Protein AF-A0A960TP05-F1 (afdb_monomer_lite)

pLDDT: mean 78.25, std 19.09, range [33.56, 96.94]

Foldseek 3Di:
DDDDPPPPPPPLPLPDDQPVVDPFDDDDNQLQLLQCLLCLAQVRVPPPSHDRLSNLLSVVCVVPVPDDDDVVVVSVCVSVCQVALVNCCVQPNGSHRLSPDDSVCSNVVLVVLCVDPDPVSVVVSVVSNVSSVVSLVSDPVNCVVVVPDD

Sequence (150 aa):
MSTLFLISSKLGSCSRVPYSDKNLNYLTEDQYNNIQILTEVFLEGFPIDQIDLGVEMDKFFYKKAGGSVQFDEVIMDVPDLFSSPIFGILIDRNPIPVAFMNSEDRVSRIKQWKNSESEFSRSMYRFLNEFTVFLISGSKRILEIMEYKV

Secondary structure (DSSP, 8-state):
------------------GGG---SS--HHHHHHHHHHHHHH-TT-S-TT--HHHHHHHHHHHHTTS-THHHHHHHHHHHHTT-HHHHHHHHS--S-GGGS-HHHHHHHHHHHTT-S-HHHHHHHHHHHHHHHHHHHT-HHHHHHTT---

Radius of gyration: 17.07 Å; chains: 1; bounding box: 48×47×38 Å

Structure (mmCIF, N/CA/C/O backbone):
data_AF-A0A960TP05-F1
#
_entry.id   AF-A0A960TP05-F1
#
loop_
_atom_site.group_PDB
_atom_site.id
_atom_site.type_symbol
_atom_site.label_atom_id
_atom_site.label_alt_id
_atom_site.label_comp_id
_atom_site.label_asym_id
_atom_site.label_entity_id
_atom_site.label_seq_id
_atom_site.pdbx_PDB_ins_code
_atom_site.Cartn_x
_atom_site.Cartn_y
_atom_site.Cartn_z
_atom_site.occupancy
_atom_site.B_iso_or_equiv
_atom_site.auth_seq_id
_atom_site.auth_comp_id
_atom_site.auth_asym_id
_atom_site.auth_atom_id
_atom_site.pdbx_PDB_model_num
ATOM 1 N N . MET A 1 1 ? -34.376 -31.426 -11.750 1.00 39.41 1 MET A N 1
ATOM 2 C CA . MET A 1 1 ? -33.827 -30.653 -10.617 1.00 39.41 1 MET A CA 1
ATOM 3 C C . MET A 1 1 ? -32.485 -30.073 -11.038 1.00 39.41 1 MET A C 1
ATOM 5 O O . MET A 1 1 ? -31.490 -30.777 -10.972 1.00 39.41 1 MET A O 1
ATOM 9 N N . SER A 1 2 ? -32.464 -28.826 -11.508 1.00 35.94 2 SER A N 1
ATOM 10 C CA . SER A 1 2 ? -31.230 -28.055 -11.703 1.00 35.94 2 SER A CA 1
ATOM 11 C C . SER A 1 2 ? -31.579 -26.588 -11.494 1.00 35.94 2 SER A C 1
ATOM 13 O O . SER A 1 2 ? -32.180 -25.962 -12.361 1.00 35.94 2 SER A O 1
ATOM 15 N N . THR A 1 3 ? -31.279 -26.071 -10.307 1.00 39.06 3 THR A N 1
ATOM 16 C CA . THR A 1 3 ? -31.470 -24.657 -9.982 1.00 39.06 3 THR A CA 1
ATOM 17 C C . THR A 1 3 ? -30.172 -23.935 -10.320 1.00 39.06 3 THR A C 1
ATOM 19 O O . THR A 1 3 ? -29.161 -24.125 -9.647 1.00 39.06 3 THR A O 1
ATOM 22 N N . LEU A 1 4 ? -30.192 -23.154 -11.401 1.00 37.78 4 LEU A N 1
ATOM 23 C CA . LEU A 1 4 ? -29.137 -22.203 -11.746 1.00 37.78 4 LEU A CA 1
ATOM 24 C C . LEU A 1 4 ? -29.070 -21.131 -10.646 1.00 37.78 4 LEU A C 1
ATOM 26 O O . LEU A 1 4 ? -30.022 -20.373 -10.462 1.00 37.78 4 LEU A O 1
ATOM 30 N N . PHE A 1 5 ? -27.951 -21.051 -9.928 1.00 36.34 5 PHE A N 1
ATOM 31 C CA . PHE A 1 5 ? -27.639 -19.905 -9.077 1.00 36.34 5 PHE A CA 1
ATOM 32 C C . PHE A 1 5 ? -27.196 -18.739 -9.969 1.00 36.34 5 PHE A C 1
ATOM 34 O O . PHE A 1 5 ? -26.062 -18.688 -10.439 1.00 36.34 5 PHE A O 1
ATOM 41 N N . LEU A 1 6 ? -28.108 -17.797 -10.211 1.00 38.62 6 LEU A N 1
ATOM 42 C CA . LEU A 1 6 ? -27.776 -16.464 -10.704 1.00 38.62 6 LEU A CA 1
ATOM 43 C C . LEU A 1 6 ? -27.156 -15.673 -9.546 1.00 38.62 6 LEU A C 1
ATOM 45 O O . LEU A 1 6 ? -27.863 -15.055 -8.752 1.00 38.62 6 LEU A O 1
ATOM 49 N N . ILE A 1 7 ? -25.829 -15.708 -9.435 1.00 40.06 7 ILE A N 1
ATOM 50 C CA . ILE A 1 7 ? -25.096 -14.768 -8.586 1.00 40.06 7 ILE A CA 1
ATOM 51 C C . ILE A 1 7 ? -25.078 -13.433 -9.331 1.00 40.06 7 ILE A C 1
ATOM 53 O O . ILE A 1 7 ? -24.298 -13.211 -10.253 1.00 40.06 7 ILE A O 1
ATOM 57 N N . SER A 1 8 ? -26.007 -12.562 -8.944 1.00 37.22 8 SER A N 1
ATOM 58 C CA . SER A 1 8 ? -26.016 -11.146 -9.294 1.00 37.22 8 SER A CA 1
ATOM 59 C C . SER A 1 8 ? -24.722 -10.505 -8.794 1.00 37.22 8 SER A C 1
ATOM 61 O O . SER A 1 8 ? -24.580 -10.233 -7.603 1.00 37.22 8 SER A O 1
ATOM 63 N N . SER A 1 9 ? -23.802 -10.223 -9.713 1.00 37.75 9 SER A N 1
ATOM 64 C CA . SER A 1 9 ? -22.636 -9.367 -9.515 1.00 37.75 9 SER A CA 1
ATOM 65 C C . SER A 1 9 ? -23.082 -7.928 -9.233 1.00 37.75 9 SER A C 1
ATOM 67 O O . SER A 1 9 ? -23.095 -7.073 -10.119 1.00 37.75 9 SER A O 1
ATOM 69 N N . LYS A 1 10 ? -23.470 -7.641 -7.987 1.00 36.16 10 LYS A N 1
ATOM 70 C CA . LYS A 1 10 ? -23.374 -6.277 -7.475 1.00 36.16 10 LYS A CA 1
ATOM 71 C C . LYS A 1 10 ? -21.893 -6.029 -7.225 1.00 36.16 10 LYS A C 1
ATOM 73 O O . LYS A 1 10 ? -21.339 -6.518 -6.249 1.00 36.16 10 LYS A O 1
ATOM 78 N N . LEU A 1 11 ? -21.266 -5.318 -8.159 1.00 39.28 11 LEU A N 1
ATOM 79 C CA . LEU A 1 11 ? -20.015 -4.607 -7.938 1.00 39.28 11 LEU A CA 1
ATOM 80 C C . LEU A 1 11 ? -20.207 -3.728 -6.696 1.00 39.28 11 LEU A C 1
ATOM 82 O O . LEU A 1 11 ? -20.795 -2.648 -6.777 1.00 39.28 11 LEU A O 1
ATOM 86 N N . GLY A 1 12 ? -19.775 -4.233 -5.542 1.00 33.56 12 GLY A N 1
ATOM 87 C CA . GLY A 1 12 ? -19.547 -3.439 -4.347 1.00 33.56 12 GLY A CA 1
ATOM 88 C C . GLY A 1 12 ? -18.425 -2.468 -4.672 1.00 33.56 12 GLY A C 1
ATOM 89 O O . GLY A 1 12 ? -17.251 -2.776 -4.510 1.00 33.56 12 GLY A O 1
ATOM 90 N N . SER A 1 13 ? -18.790 -1.320 -5.237 1.00 36.31 13 SER A N 1
ATOM 91 C CA . SER A 1 13 ? -17.902 -0.175 -5.338 1.00 36.31 13 SER A CA 1
ATOM 92 C C . SER A 1 13 ? -17.479 0.162 -3.914 1.00 36.31 13 SER A C 1
ATOM 94 O O . SER A 1 13 ? -18.307 0.646 -3.143 1.00 36.31 13 SER A O 1
ATOM 96 N N . CYS A 1 14 ? -16.221 -0.101 -3.556 1.00 43.53 14 CYS A N 1
ATOM 97 C CA . CYS A 1 14 ? -15.609 0.474 -2.365 1.00 43.53 14 CYS A CA 1
ATOM 98 C C . CYS A 1 14 ? -15.710 1.998 -2.507 1.00 43.53 14 CYS A C 1
ATOM 100 O O . CYS A 1 14 ? -14.896 2.622 -3.188 1.00 43.53 14 CYS A O 1
ATOM 102 N N . SER A 1 15 ? -16.763 2.597 -1.950 1.00 42.19 15 SER A N 1
ATOM 103 C CA . SER A 1 15 ? -16.993 4.035 -2.027 1.00 42.19 15 SER A CA 1
ATOM 104 C C . SER A 1 15 ? -15.885 4.734 -1.252 1.00 42.19 15 SER A C 1
ATOM 106 O O . SER A 1 15 ? -15.933 4.816 -0.024 1.00 42.19 15 SER A O 1
ATOM 108 N N . ARG A 1 16 ? -14.870 5.225 -1.971 1.00 54.16 16 ARG A N 1
ATOM 109 C CA . ARG A 1 16 ? -13.869 6.125 -1.401 1.00 54.16 16 ARG A CA 1
ATOM 110 C C . ARG A 1 16 ? -14.567 7.398 -0.992 1.00 54.16 16 ARG A C 1
ATOM 112 O O . ARG A 1 16 ? -15.036 8.161 -1.830 1.00 54.16 16 ARG A O 1
ATOM 119 N N . VAL A 1 17 ? -14.635 7.612 0.308 1.00 56.97 17 VAL A N 1
ATOM 120 C CA . VAL A 1 17 ? -15.011 8.909 0.846 1.00 56.97 17 VAL A CA 1
ATOM 121 C C . VAL A 1 17 ? -13.770 9.815 0.729 1.00 56.97 17 VAL A C 1
ATOM 123 O O . VAL A 1 17 ? -12.674 9.356 1.077 1.00 56.97 17 VAL A O 1
ATOM 126 N N . PRO A 1 18 ? -13.907 11.048 0.208 1.00 59.53 18 PRO A N 1
ATOM 127 C CA . PRO A 1 18 ? -12.793 11.982 0.046 1.00 59.53 18 PRO A CA 1
ATOM 128 C C . PRO A 1 18 ? -12.045 12.231 1.359 1.00 59.53 18 PRO A C 1
ATOM 130 O O . PRO A 1 18 ? -12.662 12.261 2.423 1.00 59.53 18 PRO A O 1
ATOM 133 N N . TYR A 1 19 ? -10.726 12.444 1.286 1.00 65.25 19 TYR A N 1
ATOM 134 C CA . TYR A 1 19 ? -9.885 12.741 2.455 1.00 65.25 19 TYR A CA 1
ATOM 135 C C . TYR A 1 19 ? -10.401 13.947 3.257 1.00 65.25 19 TYR A C 1
ATOM 137 O O . TYR A 1 19 ? -10.443 13.891 4.482 1.00 65.25 19 TYR A O 1
ATOM 145 N N . SER A 1 20 ? -10.881 14.996 2.575 1.00 58.72 20 SER A N 1
ATOM 146 C CA . SER A 1 20 ? -11.450 16.210 3.189 1.00 58.72 20 SER A CA 1
ATOM 147 C C . SER A 1 20 ? -12.609 15.945 4.150 1.00 58.72 20 SER A C 1
ATOM 149 O O . SER A 1 20 ? -12.857 16.738 5.055 1.00 58.72 20 SER A O 1
ATOM 151 N N . ASP A 1 21 ? -13.310 14.829 3.957 1.00 63.22 21 ASP A N 1
ATOM 152 C CA . ASP A 1 21 ? -14.493 14.461 4.731 1.00 63.22 21 ASP A CA 1
ATOM 153 C C . ASP A 1 21 ? -14.136 13.498 5.880 1.00 63.22 21 ASP A C 1
ATOM 155 O O . ASP A 1 21 ? -15.011 13.027 6.613 1.00 63.22 21 ASP A O 1
ATOM 159 N N . LYS A 1 22 ? -12.844 13.182 6.051 1.00 69.75 22 LYS A N 1
ATOM 160 C CA . LYS A 1 22 ? -12.316 12.331 7.117 1.00 69.75 22 LYS A CA 1
ATOM 161 C C . LYS A 1 22 ? -11.661 13.191 8.192 1.00 69.75 22 LYS A C 1
ATOM 163 O O . LYS A 1 22 ? -10.709 13.916 7.939 1.00 69.75 22 LYS A O 1
ATOM 168 N N . ASN A 1 23 ? -12.140 13.063 9.426 1.00 72.12 23 ASN A N 1
ATOM 169 C CA . ASN A 1 23 ? -11.505 13.684 10.588 1.00 72.12 23 ASN A CA 1
ATOM 170 C C . ASN A 1 23 ? -10.334 12.804 11.072 1.00 72.12 23 ASN A C 1
ATOM 172 O O . ASN A 1 23 ? -10.496 12.016 12.007 1.00 72.12 23 ASN A O 1
ATOM 176 N N . LEU A 1 24 ? -9.210 12.862 10.352 1.00 79.38 24 LEU A N 1
ATOM 177 C CA . LEU A 1 24 ? -7.981 12.108 10.633 1.00 79.38 24 LEU A CA 1
ATOM 178 C C . LEU A 1 24 ? -7.072 12.895 11.582 1.00 79.38 24 LEU A C 1
ATOM 180 O O . LEU A 1 24 ? -7.049 14.124 11.550 1.00 79.38 24 LEU A O 1
ATOM 184 N N . ASN A 1 25 ? -6.344 12.186 12.444 1.00 77.94 25 ASN A N 1
ATOM 185 C CA . ASN A 1 25 ? -5.564 12.794 13.527 1.00 77.94 25 ASN A CA 1
ATOM 186 C C . ASN A 1 25 ? -4.048 12.741 13.291 1.00 77.94 25 ASN A C 1
ATOM 188 O O . ASN A 1 25 ? -3.329 13.554 13.868 1.00 77.94 25 ASN A O 1
ATOM 192 N N . TYR A 1 26 ? -3.565 11.787 12.490 1.00 81.50 26 TYR A N 1
ATOM 193 C CA . TYR A 1 26 ? -2.138 11.491 12.326 1.00 81.50 26 TYR A CA 1
ATOM 194 C C . TYR A 1 26 ? -1.695 11.392 10.868 1.00 81.50 26 TYR A C 1
ATOM 196 O O . TYR A 1 26 ? -0.620 11.888 10.540 1.00 81.50 26 TYR A O 1
ATOM 204 N N . LEU A 1 27 ? -2.482 10.753 9.999 1.00 85.12 27 LEU A N 1
ATOM 205 C CA . LEU A 1 27 ? -2.092 10.575 8.599 1.00 85.12 27 LEU A CA 1
ATOM 206 C C . LEU A 1 27 ? -2.193 11.882 7.808 1.00 85.12 27 LEU A C 1
ATOM 208 O O . LEU A 1 27 ? -3.169 12.618 7.937 1.00 85.12 27 LEU A O 1
ATOM 212 N N . THR A 1 28 ? -1.220 12.123 6.928 1.00 88.44 28 THR A N 1
ATOM 213 C CA . THR A 1 28 ? -1.353 13.141 5.875 1.00 88.44 28 THR A CA 1
ATOM 214 C C . THR A 1 28 ? -2.278 12.657 4.752 1.00 88.44 28 THR A C 1
ATOM 216 O O . THR A 1 28 ? -2.586 11.466 4.645 1.00 88.44 28 THR A O 1
ATOM 219 N N . GLU A 1 29 ? -2.697 13.570 3.871 1.00 89.25 29 GLU A N 1
ATOM 220 C CA . GLU A 1 29 ? -3.516 13.234 2.698 1.00 89.25 29 GLU A CA 1
ATOM 221 C C . GLU A 1 29 ? -2.836 12.218 1.782 1.00 89.25 29 GLU A C 1
ATOM 223 O O . GLU A 1 29 ? -3.452 11.227 1.383 1.00 89.25 29 GLU A O 1
ATOM 228 N N . ASP A 1 30 ? -1.548 12.417 1.509 1.00 90.00 30 ASP A N 1
ATOM 229 C CA . ASP A 1 30 ? -0.765 11.508 0.677 1.00 90.00 30 ASP A CA 1
ATOM 230 C C . ASP A 1 30 ? -0.668 10.119 1.313 1.00 90.00 30 ASP A C 1
ATOM 232 O O . ASP A 1 30 ? -0.902 9.113 0.644 1.00 90.00 30 ASP A O 1
ATOM 236 N N . GLN A 1 31 ? -0.407 10.045 2.621 1.00 91.12 31 GLN A N 1
ATOM 237 C CA . GLN A 1 31 ? -0.323 8.768 3.329 1.00 91.12 31 GLN A CA 1
ATOM 238 C C . GLN A 1 31 ? -1.671 8.043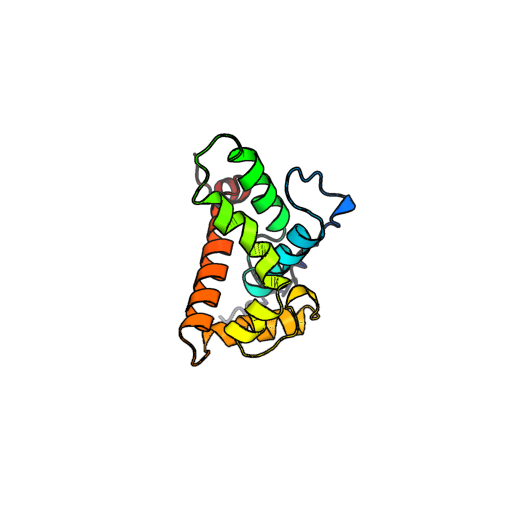 3.352 1.00 91.12 31 GLN A C 1
ATOM 240 O O . GLN A 1 31 ? -1.737 6.841 3.087 1.00 91.12 31 GLN A O 1
ATOM 245 N N . TYR A 1 32 ? -2.764 8.766 3.603 1.00 91.69 32 TYR A N 1
ATOM 246 C CA . TYR A 1 32 ? -4.111 8.209 3.516 1.00 91.69 32 TYR A CA 1
ATOM 247 C C . TYR A 1 32 ? -4.389 7.636 2.121 1.00 91.69 32 TYR A C 1
ATOM 249 O O . TYR A 1 32 ? -4.826 6.487 2.003 1.00 91.69 32 TYR A O 1
ATOM 257 N N . ASN A 1 33 ? -4.105 8.404 1.066 1.00 91.12 33 ASN A N 1
ATOM 258 C CA . ASN A 1 33 ? -4.334 7.991 -0.318 1.00 91.12 33 ASN A CA 1
ATOM 259 C C . ASN A 1 33 ? -3.468 6.787 -0.708 1.00 91.12 33 ASN A C 1
ATOM 261 O O . ASN A 1 33 ? -3.955 5.863 -1.363 1.00 91.12 33 ASN A O 1
ATOM 265 N N . ASN A 1 34 ? -2.217 6.751 -0.253 1.00 94.12 34 ASN A N 1
ATOM 266 C CA . ASN A 1 34 ? -1.311 5.633 -0.484 1.00 94.12 34 ASN A CA 1
ATOM 267 C C . ASN A 1 34 ? -1.808 4.343 0.166 1.00 94.12 34 ASN A C 1
ATOM 269 O O . ASN A 1 34 ? -1.723 3.275 -0.434 1.00 94.12 34 ASN A O 1
ATOM 273 N N . ILE A 1 35 ? -2.397 4.419 1.356 1.00 93.25 35 ILE A N 1
ATOM 274 C CA . ILE A 1 35 ? -2.963 3.237 2.013 1.00 93.25 35 ILE A CA 1
ATOM 275 C C . ILE A 1 35 ? -4.202 2.711 1.291 1.00 93.25 35 ILE A C 1
ATOM 277 O O . ILE A 1 35 ? -4.432 1.501 1.285 1.00 93.25 35 ILE A O 1
ATOM 281 N N . GLN A 1 36 ? -4.952 3.560 0.581 1.00 91.56 36 GLN A N 1
ATOM 282 C CA . GLN A 1 36 ? -6.059 3.080 -0.255 1.00 91.56 36 GLN A CA 1
ATOM 283 C C . GLN A 1 36 ? -5.599 2.155 -1.390 1.00 91.56 36 GLN A C 1
ATOM 285 O O . GLN A 1 36 ? -6.406 1.381 -1.901 1.00 91.56 36 GLN A O 1
ATOM 290 N N . ILE A 1 37 ? -4.313 2.161 -1.753 1.00 93.88 37 ILE A N 1
ATOM 291 C CA . ILE A 1 37 ? -3.741 1.208 -2.713 1.00 93.88 37 ILE A CA 1
ATOM 292 C C . ILE A 1 37 ? -3.863 -0.227 -2.181 1.00 93.88 37 ILE A C 1
ATOM 294 O O . ILE A 1 37 ? -4.144 -1.148 -2.944 1.00 93.88 37 ILE A O 1
ATOM 298 N N . LEU A 1 38 ? -3.734 -0.436 -0.869 1.00 93.75 38 LEU A N 1
AT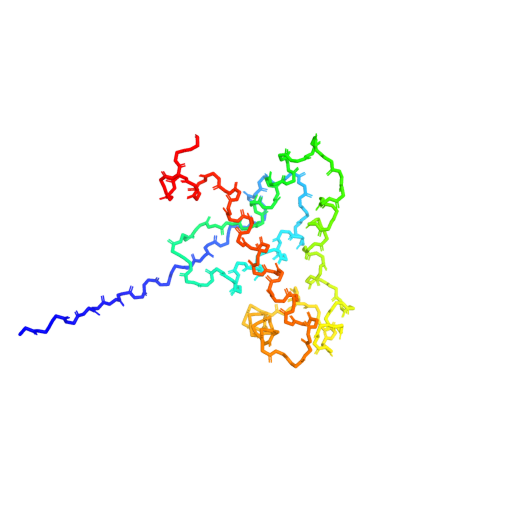OM 299 C CA . LEU A 1 38 ? -3.940 -1.751 -0.260 1.00 93.75 38 LEU A CA 1
ATOM 300 C C . LEU A 1 38 ? -5.394 -2.214 -0.382 1.00 93.75 38 LEU A C 1
ATOM 302 O O . LEU A 1 38 ? -5.637 -3.390 -0.652 1.00 93.75 38 LEU A O 1
ATOM 306 N N . THR A 1 39 ? -6.353 -1.290 -0.264 1.00 90.62 39 THR A N 1
ATOM 307 C CA . THR A 1 39 ? -7.777 -1.574 -0.491 1.00 90.62 39 THR A CA 1
ATOM 308 C C . THR A 1 39 ? -8.001 -2.055 -1.924 1.00 90.62 39 THR A C 1
ATOM 310 O O . THR A 1 39 ? -8.680 -3.056 -2.134 1.00 90.62 39 THR A O 1
ATOM 313 N N . GLU A 1 40 ? -7.388 -1.389 -2.910 1.00 90.56 40 GLU A N 1
ATOM 314 C CA . GLU A 1 40 ? -7.479 -1.778 -4.327 1.00 90.56 40 GLU A CA 1
ATOM 315 C C . GLU A 1 40 ? -6.943 -3.189 -4.585 1.00 90.56 40 GLU A C 1
ATOM 317 O O . GLU A 1 40 ? -7.509 -3.939 -5.375 1.00 90.56 40 GLU A O 1
ATOM 322 N N . VAL A 1 41 ? -5.830 -3.543 -3.943 1.00 92.69 41 VAL A N 1
ATOM 323 C CA . VAL A 1 41 ? -5.086 -4.767 -4.260 1.00 92.69 41 VAL A CA 1
ATOM 324 C C . VAL A 1 41 ? -5.604 -5.976 -3.491 1.00 92.69 41 VAL A C 1
ATOM 326 O O . VAL A 1 41 ? -5.722 -7.062 -4.063 1.00 92.69 41 VAL A O 1
ATOM 329 N N . PHE A 1 42 ? -5.844 -5.810 -2.190 1.00 92.81 42 PHE A N 1
ATOM 330 C CA . PHE A 1 42 ? -6.051 -6.914 -1.252 1.00 92.81 42 PHE A CA 1
ATOM 331 C C . PHE A 1 42 ? -7.496 -7.039 -0.770 1.00 92.81 42 PHE A C 1
ATOM 333 O O . PHE A 1 42 ? -7.855 -8.093 -0.248 1.00 92.81 42 PHE A O 1
ATOM 340 N N . LEU A 1 43 ? -8.329 -6.009 -0.963 1.00 88.25 43 LEU A N 1
ATOM 341 C CA . LEU A 1 43 ? -9.750 -6.033 -0.589 1.00 88.25 43 LEU A CA 1
ATOM 342 C C . LEU A 1 43 ? -10.707 -6.075 -1.775 1.00 88.25 43 LEU A C 1
ATOM 344 O O . LEU A 1 43 ? -11.921 -5.979 -1.596 1.00 88.25 43 LEU A O 1
ATOM 348 N N . GLU A 1 44 ? -10.187 -6.298 -2.979 1.00 83.25 44 GLU A N 1
ATOM 349 C CA . GLU A 1 44 ? -11.014 -6.605 -4.139 1.00 83.25 44 GLU A CA 1
ATOM 350 C C . GLU A 1 44 ? -11.883 -7.848 -3.861 1.00 83.25 44 GLU A C 1
ATOM 352 O O . GLU A 1 44 ? -11.378 -8.939 -3.596 1.00 83.25 44 GLU A O 1
ATOM 357 N N . GLY A 1 45 ? -13.208 -7.680 -3.905 1.00 75.50 45 GLY A N 1
ATOM 358 C CA . GLY A 1 45 ? -14.165 -8.754 -3.620 1.00 75.50 45 GLY A CA 1
ATOM 359 C C . GLY A 1 45 ? -14.325 -9.095 -2.134 1.00 75.50 45 GLY A C 1
ATOM 360 O O . GLY A 1 45 ? -14.955 -10.104 -1.810 1.00 75.50 45 GLY A O 1
ATOM 361 N N . PHE A 1 46 ? -13.779 -8.280 -1.226 1.00 78.25 46 PHE A N 1
ATOM 362 C CA . PHE A 1 46 ? -13.982 -8.462 0.206 1.00 78.25 46 PHE A CA 1
ATOM 363 C C . PHE A 1 46 ? -15.453 -8.181 0.574 1.00 78.25 46 PHE A C 1
ATOM 365 O O . PHE A 1 46 ? -15.987 -7.150 0.172 1.00 78.25 46 PHE A O 1
ATOM 372 N N . PRO A 1 47 ? -16.127 -9.051 1.353 1.00 70.19 47 PRO A N 1
ATOM 373 C CA . PRO A 1 47 ? -17.582 -9.002 1.562 1.00 70.19 47 PRO A CA 1
ATOM 374 C C . PRO A 1 47 ? -18.066 -7.849 2.462 1.00 70.19 47 PRO A C 1
ATOM 376 O O . PRO A 1 47 ? -19.240 -7.799 2.824 1.00 70.19 47 PRO A O 1
ATOM 379 N N . ILE A 1 48 ? -17.165 -6.955 2.878 1.00 68.56 48 ILE A N 1
ATOM 380 C CA . ILE A 1 48 ? -17.466 -5.814 3.744 1.00 68.56 48 ILE A CA 1
ATOM 381 C C . ILE A 1 48 ? -17.207 -4.533 2.949 1.00 68.56 48 ILE A C 1
ATOM 383 O O . ILE A 1 48 ? -16.094 -4.012 2.927 1.00 68.56 48 ILE A O 1
ATOM 387 N N . ASP A 1 49 ? -18.266 -4.006 2.337 1.00 60.94 49 ASP A N 1
ATOM 388 C CA . ASP A 1 49 ? -18.245 -2.936 1.322 1.00 60.94 49 ASP A CA 1
ATOM 389 C C . ASP A 1 49 ? -17.777 -1.544 1.817 1.00 60.94 49 ASP A C 1
ATOM 391 O O . ASP A 1 49 ? -17.958 -0.539 1.131 1.00 60.94 49 ASP A O 1
ATOM 395 N N . GLN A 1 50 ? -17.230 -1.427 3.032 1.00 68.12 50 GLN A N 1
ATOM 396 C CA . GLN A 1 50 ? -17.001 -0.137 3.704 1.00 68.12 50 GLN A CA 1
ATOM 397 C C . GLN A 1 50 ? -15.754 -0.094 4.597 1.00 68.12 50 GLN A C 1
ATOM 399 O O . GLN A 1 50 ? -15.687 0.721 5.523 1.00 68.12 50 GLN A O 1
ATOM 404 N N . ILE A 1 51 ? -14.782 -0.979 4.374 1.00 79.81 51 ILE A N 1
ATOM 405 C CA . ILE A 1 51 ? -13.506 -0.889 5.087 1.00 79.81 51 ILE A CA 1
ATOM 406 C C . ILE A 1 51 ? -12.663 0.195 4.432 1.00 79.81 51 ILE A C 1
ATOM 408 O O . ILE A 1 51 ? -12.314 0.114 3.259 1.00 79.81 51 ILE A O 1
ATOM 412 N N . ASP A 1 52 ? -12.328 1.200 5.228 1.00 86.25 52 ASP A N 1
ATOM 413 C CA . ASP A 1 52 ? -11.446 2.286 4.843 1.00 86.25 52 ASP A CA 1
ATOM 414 C C . ASP A 1 52 ? -10.118 2.105 5.579 1.00 86.25 52 ASP A C 1
ATOM 416 O O . ASP A 1 52 ? -9.988 2.468 6.750 1.00 86.25 52 ASP A O 1
ATOM 420 N N . LEU A 1 53 ? -9.148 1.481 4.905 1.00 89.25 53 LEU A N 1
ATOM 421 C CA . LEU A 1 53 ? -7.861 1.139 5.513 1.00 89.25 53 LEU A CA 1
ATOM 422 C C . LEU A 1 53 ? -7.091 2.374 5.990 1.00 89.25 53 LEU A C 1
ATOM 424 O O . LEU A 1 53 ? -6.407 2.291 7.007 1.00 89.25 53 LEU A O 1
ATOM 428 N N . GLY A 1 54 ? -7.235 3.518 5.314 1.00 89.31 54 GLY A N 1
ATOM 429 C CA . GLY A 1 54 ? -6.626 4.773 5.749 1.00 89.31 54 GLY A CA 1
ATOM 430 C C . GLY A 1 54 ? -7.189 5.237 7.094 1.00 89.31 54 GLY A C 1
ATOM 431 O O . GLY A 1 54 ? -6.435 5.584 7.999 1.00 89.31 54 GLY A O 1
ATOM 432 N N . VAL A 1 55 ? -8.509 5.152 7.276 1.00 88.00 55 VAL A N 1
ATOM 433 C CA . VAL A 1 55 ? -9.148 5.450 8.570 1.00 88.00 55 VAL A CA 1
ATOM 434 C C . VAL A 1 55 ? -8.750 4.444 9.652 1.00 88.00 55 VAL A C 1
ATOM 436 O O . VAL A 1 55 ? -8.523 4.836 10.797 1.00 88.00 55 VAL A O 1
ATOM 439 N N . GLU A 1 56 ? -8.683 3.148 9.338 1.00 87.38 56 GLU A N 1
ATOM 440 C CA . GLU A 1 56 ? -8.291 2.141 10.334 1.00 87.38 56 GLU A CA 1
ATOM 441 C C . GLU A 1 56 ? -6.824 2.294 10.760 1.00 87.38 56 GLU A C 1
ATOM 443 O O . GLU A 1 56 ? -6.516 2.139 11.943 1.00 87.38 56 GLU A O 1
ATOM 448 N N . MET A 1 57 ? -5.942 2.691 9.841 1.00 87.75 57 MET A N 1
ATOM 449 C CA . MET A 1 57 ? -4.550 3.012 10.146 1.00 87.75 57 MET A CA 1
ATOM 450 C C . MET A 1 57 ? -4.408 4.285 10.993 1.00 87.75 57 MET A C 1
ATOM 452 O O . MET A 1 57 ? -3.693 4.269 11.993 1.00 87.75 57 MET A O 1
ATOM 456 N N . ASP A 1 58 ? -5.146 5.354 10.682 1.00 86.62 58 ASP A N 1
ATOM 457 C CA . ASP A 1 58 ? -5.158 6.573 11.509 1.00 86.62 58 ASP A CA 1
ATOM 458 C C . ASP A 1 58 ? -5.645 6.289 12.941 1.00 86.62 58 ASP A C 1
ATOM 460 O O . ASP A 1 58 ? -5.028 6.704 13.925 1.00 86.62 58 ASP A O 1
ATOM 464 N N . LYS A 1 59 ? -6.708 5.482 13.081 1.00 82.25 59 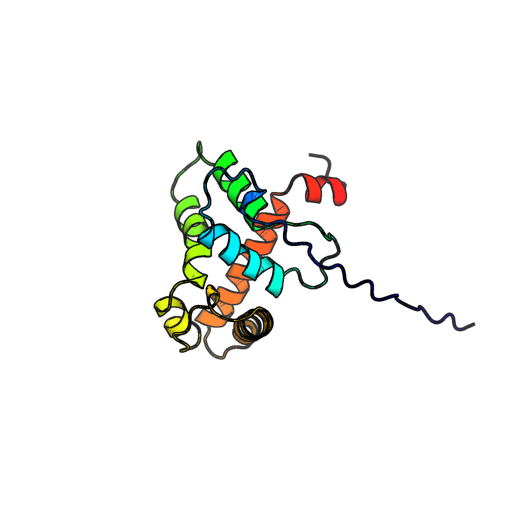LYS A N 1
ATOM 465 C CA . LYS A 1 59 ? -7.204 5.017 14.387 1.00 82.25 59 LYS A CA 1
ATOM 466 C C . LYS A 1 59 ? -6.189 4.151 15.123 1.00 82.25 59 LYS A C 1
ATOM 468 O O . LYS A 1 59 ? -6.148 4.205 16.355 1.00 82.25 59 LYS A O 1
ATOM 473 N N . PHE A 1 60 ? -5.438 3.308 14.411 1.00 79.19 60 PHE A N 1
ATOM 474 C CA . PHE A 1 60 ? -4.371 2.512 15.010 1.00 79.19 60 PHE A CA 1
ATOM 475 C C . PHE A 1 60 ? -3.343 3.437 15.664 1.00 79.19 60 PHE A C 1
ATOM 477 O O . PHE A 1 60 ? -3.100 3.291 16.861 1.00 79.19 60 PHE A O 1
ATOM 484 N N . PHE A 1 61 ? -2.854 4.450 14.943 1.00 75.25 61 PHE A N 1
ATOM 485 C CA . PHE A 1 61 ? -1.921 5.436 15.496 1.00 75.25 61 PHE A CA 1
ATOM 486 C C . PHE A 1 61 ? -2.507 6.219 16.667 1.00 75.25 61 PHE A C 1
ATOM 488 O O . PHE A 1 61 ? -1.866 6.323 17.712 1.00 75.25 61 PHE A O 1
ATOM 495 N N . TYR A 1 62 ? -3.761 6.662 16.559 1.00 67.38 62 TYR A N 1
ATOM 496 C CA . TYR A 1 62 ? -4.434 7.369 17.647 1.00 67.38 62 TYR A CA 1
ATOM 497 C C . TYR A 1 62 ? -4.528 6.541 18.932 1.00 67.38 62 TYR A C 1
ATOM 499 O O . TYR A 1 62 ? -4.246 7.039 20.020 1.00 67.38 62 TYR A O 1
ATOM 507 N N . LYS A 1 63 ? -4.874 5.252 18.833 1.00 65.81 63 LYS A N 1
ATOM 508 C CA . LYS A 1 63 ? -4.933 4.358 20.002 1.00 65.81 63 LYS A CA 1
ATOM 509 C C . LYS A 1 63 ? -3.552 4.067 20.595 1.00 65.81 63 LYS A C 1
ATOM 511 O O . LYS A 1 63 ? -3.468 3.732 21.775 1.00 65.81 63 LYS A O 1
ATOM 516 N N . LYS A 1 64 ? -2.494 4.146 19.785 1.00 64.81 64 LYS A N 1
ATOM 517 C CA . LYS A 1 64 ? -1.130 3.757 20.157 1.00 64.81 64 LYS A CA 1
ATOM 518 C C . LYS A 1 64 ? -0.207 4.904 20.544 1.00 64.81 64 LYS A C 1
ATOM 520 O O . LYS A 1 64 ? 0.846 4.618 21.101 1.00 64.81 64 LYS A O 1
ATOM 525 N N . ALA A 1 65 ? -0.624 6.161 20.405 1.00 52.03 65 ALA A N 1
ATOM 526 C CA . ALA A 1 65 ? 0.103 7.345 20.877 1.00 52.03 65 ALA A CA 1
ATOM 527 C C . ALA A 1 65 ? 0.376 7.397 22.412 1.00 52.03 65 ALA A C 1
ATOM 529 O O . ALA A 1 65 ? 0.793 8.429 22.932 1.00 52.03 65 ALA A O 1
ATOM 530 N N . GLY A 1 66 ? 0.181 6.288 23.143 1.00 49.22 66 GLY A N 1
ATOM 531 C CA . GLY A 1 66 ? 0.626 6.055 24.522 1.00 49.22 66 GLY A CA 1
ATOM 532 C C . GLY A 1 66 ? 1.393 4.734 24.754 1.00 49.22 66 GLY A C 1
ATOM 533 O O . GLY A 1 66 ? 1.535 4.330 25.906 1.00 49.22 66 GLY A O 1
ATOM 534 N N . GLY A 1 67 ? 1.852 4.031 23.706 1.00 52.66 67 GLY A N 1
ATOM 535 C CA . GLY A 1 67 ? 2.554 2.734 23.766 1.00 52.66 67 GLY A CA 1
ATOM 536 C C . GLY A 1 67 ? 3.931 2.735 23.074 1.00 52.66 67 GLY A C 1
ATOM 537 O O . GLY A 1 67 ? 4.279 3.671 22.372 1.00 52.66 67 GLY A O 1
ATOM 538 N N . SER A 1 68 ? 4.748 1.701 23.317 1.00 47.41 68 SER A N 1
ATOM 539 C CA . SER A 1 68 ? 6.185 1.644 22.974 1.00 47.41 68 SER A CA 1
ATOM 540 C C . SER A 1 68 ? 6.526 1.784 21.475 1.00 47.41 68 SER A C 1
ATOM 542 O O . SER A 1 68 ? 6.015 1.030 20.648 1.00 47.41 68 SER A O 1
ATOM 544 N N . VAL A 1 69 ? 7.520 2.639 21.208 1.00 50.00 69 VAL A N 1
ATOM 545 C CA . VAL A 1 69 ? 7.887 3.316 19.945 1.00 50.00 69 VAL A CA 1
ATOM 546 C C . VAL A 1 69 ? 8.353 2.425 18.769 1.00 50.00 69 VAL A C 1
ATOM 548 O O . VAL A 1 69 ? 8.115 2.769 17.619 1.00 50.00 69 VAL A O 1
ATOM 551 N N . GLN A 1 70 ? 8.977 1.261 18.993 1.00 55.50 70 GLN A N 1
ATOM 552 C CA . GLN A 1 70 ? 9.739 0.581 17.916 1.00 55.50 70 GLN A CA 1
ATOM 553 C C . GLN A 1 70 ? 8.912 -0.115 16.818 1.00 55.50 70 GLN A C 1
ATOM 555 O O . GLN A 1 70 ? 9.363 -0.199 15.681 1.00 55.50 70 GLN A O 1
ATOM 560 N N . PHE A 1 71 ? 7.725 -0.645 17.126 1.00 57.34 71 PHE A N 1
ATOM 561 C CA . PHE A 1 71 ? 6.866 -1.278 16.105 1.00 57.34 71 PHE A CA 1
ATOM 562 C C . PHE A 1 71 ? 6.047 -0.240 15.324 1.00 57.34 71 PHE A C 1
ATOM 564 O O . PHE A 1 71 ? 5.542 -0.521 14.240 1.00 57.34 71 PHE A O 1
ATOM 571 N N . ASP A 1 72 ? 5.933 0.965 15.878 1.00 61.41 72 ASP A N 1
ATOM 572 C CA . ASP A 1 72 ? 5.068 2.013 15.351 1.00 61.41 72 ASP A CA 1
ATOM 573 C C . ASP A 1 72 ? 5.765 2.764 14.223 1.00 61.41 72 ASP A C 1
ATOM 575 O O . ASP A 1 72 ? 5.114 3.091 13.240 1.00 61.41 72 ASP A O 1
ATOM 579 N N . GLU A 1 73 ? 7.087 2.933 14.306 1.00 65.56 73 GLU A N 1
ATOM 580 C CA . GLU A 1 73 ? 7.905 3.550 13.253 1.00 65.56 73 GLU A CA 1
ATOM 581 C C . GLU A 1 73 ? 7.810 2.783 11.927 1.00 65.56 73 GLU A C 1
ATOM 583 O O . GLU A 1 73 ? 7.442 3.360 10.909 1.00 65.56 73 GLU A O 1
ATOM 588 N N . VAL A 1 74 ? 8.001 1.458 11.943 1.00 70.25 74 VAL A N 1
ATOM 589 C CA . VAL A 1 74 ? 7.907 0.637 10.720 1.00 70.25 74 VAL A CA 1
ATOM 590 C C . VAL A 1 74 ? 6.507 0.690 10.107 1.00 70.25 74 VAL A C 1
ATOM 592 O O . VAL A 1 74 ? 6.373 0.693 8.886 1.00 70.25 74 VAL A O 1
ATOM 595 N N . ILE A 1 75 ? 5.459 0.729 10.936 1.00 75.69 75 ILE A N 1
ATOM 596 C CA . ILE A 1 75 ? 4.078 0.840 10.454 1.00 75.69 75 ILE A CA 1
ATOM 597 C C . ILE A 1 75 ? 3.807 2.236 9.881 1.00 75.69 75 ILE A C 1
ATOM 599 O O . ILE A 1 75 ? 3.122 2.339 8.864 1.00 75.69 75 ILE A O 1
ATOM 603 N N . MET A 1 76 ? 4.346 3.291 10.499 1.00 76.38 76 MET A N 1
ATOM 604 C CA . MET A 1 76 ? 4.221 4.674 10.026 1.00 76.38 76 MET A CA 1
ATOM 605 C C . MET A 1 76 ? 4.851 4.888 8.650 1.00 76.38 76 MET A C 1
ATOM 607 O O . MET A 1 76 ? 4.313 5.679 7.883 1.00 76.38 76 MET A O 1
ATOM 611 N N . ASP A 1 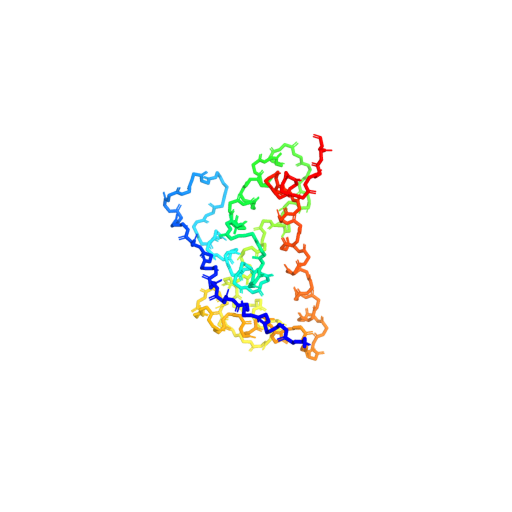77 ? 5.889 4.128 8.302 1.00 86.88 77 ASP A N 1
ATOM 612 C CA . ASP A 1 77 ? 6.591 4.268 7.021 1.00 86.88 77 ASP A CA 1
ATOM 613 C C . ASP A 1 77 ? 5.934 3.496 5.859 1.00 86.88 77 ASP A C 1
ATOM 615 O O . ASP A 1 77 ? 6.233 3.746 4.689 1.00 86.88 77 ASP A O 1
ATOM 619 N N . VAL A 1 78 ? 5.020 2.553 6.136 1.00 90.31 78 VAL A N 1
ATOM 620 C CA . VAL A 1 78 ? 4.358 1.742 5.090 1.00 90.31 78 VAL A CA 1
ATOM 621 C C . VAL A 1 78 ? 3.673 2.581 3.997 1.00 90.31 78 VAL A C 1
ATOM 623 O O . VAL A 1 78 ? 3.848 2.244 2.822 1.00 90.31 78 VAL A O 1
ATOM 626 N N . PRO A 1 79 ? 2.912 3.653 4.303 1.00 91.06 79 PRO A N 1
ATOM 627 C CA . PRO A 1 79 ? 2.305 4.498 3.279 1.00 91.06 79 PRO A CA 1
ATOM 628 C C . PRO A 1 79 ? 3.355 5.143 2.368 1.00 91.06 79 PRO A C 1
ATOM 630 O O . PRO A 1 79 ? 3.126 5.290 1.166 1.00 91.06 79 PRO A O 1
ATOM 633 N N . ASP A 1 80 ? 4.518 5.497 2.911 1.00 92.12 80 ASP A N 1
ATOM 634 C CA . ASP A 1 80 ? 5.557 6.229 2.187 1.00 92.12 80 ASP A CA 1
ATOM 635 C C . ASP A 1 80 ? 6.304 5.331 1.189 1.00 92.12 80 ASP A C 1
ATOM 637 O O . ASP A 1 80 ? 6.812 5.813 0.169 1.00 92.12 80 ASP A O 1
ATOM 641 N N . LEU A 1 81 ? 6.281 4.006 1.393 1.00 92.88 81 LEU A N 1
ATOM 642 C CA . LEU A 1 81 ? 6.811 3.031 0.431 1.00 92.88 81 LEU A CA 1
ATOM 643 C C . LEU A 1 81 ? 6.178 3.191 -0.958 1.00 92.88 81 LEU A C 1
ATOM 645 O O . LEU A 1 81 ? 6.869 3.064 -1.970 1.00 92.88 81 LEU A O 1
ATOM 649 N N . PHE A 1 82 ? 4.882 3.511 -1.030 1.00 93.69 82 PHE A N 1
ATOM 650 C CA . PHE A 1 82 ? 4.164 3.645 -2.301 1.00 93.69 82 PHE A CA 1
ATOM 651 C C . PHE A 1 82 ? 4.559 4.895 -3.095 1.00 93.69 82 PHE A C 1
ATOM 653 O O . PHE A 1 82 ? 4.427 4.896 -4.323 1.00 93.69 82 PHE A O 1
ATOM 660 N N . SER A 1 83 ? 5.081 5.920 -2.420 1.00 94.56 83 SER A N 1
ATOM 661 C CA . SER A 1 83 ? 5.587 7.152 -3.037 1.00 94.56 83 SER A CA 1
ATOM 662 C C . SER A 1 83 ? 7.084 7.100 -3.355 1.00 94.56 83 SER A C 1
ATOM 664 O O . SER A 1 83 ? 7.598 8.021 -3.985 1.00 94.56 83 SER A O 1
ATOM 666 N N . SER A 1 84 ? 7.800 6.040 -2.962 1.00 93.88 84 SER A N 1
ATOM 667 C CA . SER A 1 84 ? 9.259 5.959 -3.085 1.00 93.88 84 SER A CA 1
ATOM 668 C C . SER A 1 84 ? 9.723 5.363 -4.428 1.00 93.88 84 SER A C 1
ATOM 670 O O . SER A 1 84 ? 9.517 4.171 -4.683 1.00 93.88 84 SER A O 1
ATOM 672 N N . PRO A 1 85 ? 10.450 6.129 -5.273 1.00 92.69 85 PRO A N 1
ATOM 673 C CA . PRO A 1 85 ? 11.087 5.592 -6.479 1.00 92.69 85 PRO A CA 1
ATOM 674 C C . PRO A 1 85 ? 12.135 4.518 -6.163 1.00 92.69 85 PRO A C 1
ATOM 676 O O . PRO A 1 85 ? 12.263 3.530 -6.885 1.00 92.69 85 PRO A O 1
ATOM 679 N N . ILE A 1 86 ? 12.886 4.703 -5.069 1.00 94.12 86 ILE A N 1
ATOM 680 C CA . ILE A 1 86 ? 13.934 3.767 -4.636 1.00 94.12 86 ILE A CA 1
ATOM 681 C C . ILE A 1 86 ? 13.310 2.422 -4.274 1.00 94.12 86 ILE A C 1
ATOM 683 O O . ILE A 1 86 ? 13.826 1.380 -4.676 1.00 94.12 86 ILE A O 1
ATOM 687 N N . PHE A 1 87 ? 12.180 2.439 -3.562 1.00 92.00 87 PHE A N 1
ATOM 688 C CA . PHE A 1 87 ? 11.459 1.218 -3.228 1.00 92.00 87 PHE A CA 1
ATOM 689 C C . PHE A 1 87 ? 11.025 0.469 -4.493 1.00 92.00 87 PHE A C 1
ATOM 691 O O . PHE A 1 87 ? 11.308 -0.719 -4.620 1.00 92.00 87 PHE A O 1
ATOM 698 N N . GLY A 1 88 ? 10.455 1.167 -5.481 1.00 91.38 88 GLY A N 1
ATOM 699 C CA . GLY A 1 88 ? 10.114 0.566 -6.774 1.00 91.38 88 GLY A CA 1
ATOM 700 C C . GLY A 1 88 ? 11.315 -0.087 -7.474 1.00 91.38 88 GLY A C 1
ATOM 701 O O . GLY A 1 88 ? 11.237 -1.231 -7.921 1.00 91.38 88 GLY A O 1
ATOM 702 N N . ILE A 1 89 ? 12.475 0.578 -7.489 1.00 92.81 89 ILE A N 1
ATOM 703 C CA . ILE A 1 89 ? 13.702 0.009 -8.071 1.00 92.81 89 ILE A CA 1
ATOM 704 C C . ILE A 1 89 ? 14.124 -1.279 -7.349 1.00 92.81 89 ILE A C 1
ATOM 706 O O . ILE A 1 89 ? 14.472 -2.262 -8.008 1.00 92.81 89 ILE A O 1
ATOM 710 N N . LEU A 1 90 ? 14.090 -1.287 -6.015 1.00 91.94 90 LEU A N 1
ATOM 711 C CA . LEU A 1 90 ? 14.481 -2.447 -5.208 1.00 91.94 90 LEU A CA 1
ATOM 712 C C . LEU A 1 90 ? 13.519 -3.629 -5.374 1.00 91.94 90 LEU A C 1
ATOM 714 O O . LEU A 1 90 ? 13.951 -4.781 -5.356 1.00 91.94 90 LEU A O 1
ATOM 718 N N . ILE A 1 91 ? 12.226 -3.351 -5.534 1.00 93.38 91 ILE A N 1
ATOM 719 C CA . ILE A 1 91 ? 11.188 -4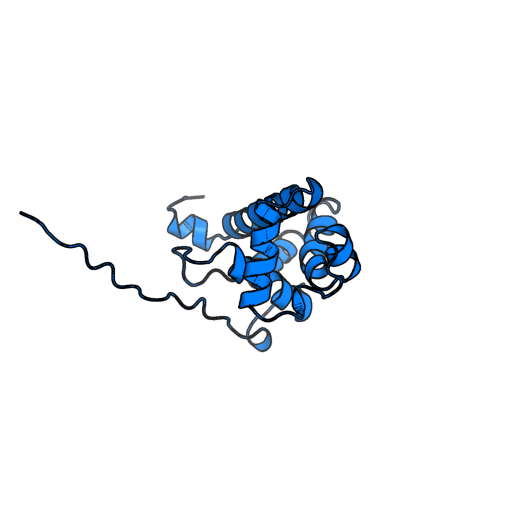.380 -5.591 1.00 93.38 91 ILE A CA 1
ATOM 720 C C . ILE A 1 91 ? 11.086 -5.006 -6.973 1.00 93.38 91 ILE A C 1
ATOM 722 O O . ILE A 1 91 ? 11.087 -6.230 -7.082 1.00 93.38 91 ILE A O 1
ATOM 726 N N . ASP A 1 92 ? 10.972 -4.203 -8.025 1.00 93.94 92 ASP A N 1
ATOM 727 C CA . ASP A 1 92 ? 10.669 -4.697 -9.371 1.00 93.94 92 ASP A CA 1
ATOM 728 C C . ASP A 1 92 ? 11.395 -3.933 -10.483 1.00 93.94 92 ASP A C 1
ATOM 730 O O . ASP A 1 92 ? 11.048 -4.062 -11.657 1.00 93.94 92 ASP A O 1
ATOM 734 N N . ARG A 1 93 ? 12.449 -3.180 -10.134 1.00 93.38 93 ARG A N 1
ATOM 735 C CA . ARG A 1 93 ? 13.266 -2.386 -11.069 1.00 93.38 93 ARG A CA 1
ATOM 736 C C . ARG A 1 93 ? 12.469 -1.322 -11.829 1.00 93.38 93 ARG A C 1
ATOM 738 O O . ARG A 1 93 ? 12.943 -0.833 -12.854 1.00 93.38 93 ARG A O 1
ATOM 745 N N . ASN A 1 94 ? 11.296 -0.930 -11.332 1.00 93.12 94 ASN A N 1
ATOM 746 C CA . ASN A 1 94 ? 10.498 0.134 -11.924 1.00 93.12 94 ASN A CA 1
ATOM 747 C C . ASN A 1 94 ? 10.541 1.393 -11.028 1.00 93.12 94 ASN A C 1
ATOM 749 O O . ASN A 1 94 ? 10.029 1.373 -9.909 1.00 93.12 94 ASN A O 1
ATOM 753 N N . PRO A 1 95 ? 11.137 2.506 -11.497 1.00 94.12 95 PRO A N 1
ATOM 754 C CA . PRO A 1 95 ? 11.324 3.708 -10.686 1.00 94.12 95 PRO A CA 1
ATOM 755 C C . PRO A 1 95 ? 10.059 4.556 -10.532 1.00 94.12 95 PRO A C 1
ATOM 757 O O . PRO A 1 95 ? 10.073 5.516 -9.768 1.00 94.12 95 PRO A O 1
ATOM 760 N N . ILE A 1 96 ? 8.980 4.256 -11.259 1.00 96.12 96 ILE A N 1
ATOM 761 C CA . ILE A 1 96 ? 7.716 4.984 -11.123 1.00 96.12 96 ILE A CA 1
ATOM 762 C C . ILE A 1 96 ? 7.138 4.648 -9.740 1.00 96.12 96 ILE A C 1
ATOM 764 O O . ILE A 1 96 ? 6.975 3.468 -9.450 1.00 96.12 96 ILE A O 1
ATOM 768 N N . PRO A 1 97 ? 6.818 5.608 -8.862 1.00 95.19 97 PRO A N 1
ATOM 769 C CA . PRO A 1 97 ? 6.128 5.303 -7.612 1.00 95.19 97 PRO A CA 1
ATOM 770 C C . PRO A 1 97 ? 4.740 4.717 -7.860 1.00 95.19 97 PRO A C 1
ATOM 772 O O . PRO A 1 97 ? 4.015 5.182 -8.741 1.00 95.19 97 PRO A O 1
ATOM 775 N N . VAL A 1 98 ? 4.345 3.721 -7.066 1.00 95.00 98 VAL A N 1
ATOM 776 C CA . VAL A 1 98 ? 3.025 3.084 -7.188 1.00 95.00 98 VAL A CA 1
ATOM 777 C C . VAL A 1 98 ? 1.908 4.117 -7.006 1.00 95.00 98 VAL A C 1
ATOM 779 O O . VAL A 1 98 ? 0.936 4.094 -7.754 1.00 95.00 98 VAL A O 1
ATOM 782 N N . ALA A 1 99 ? 2.081 5.075 -6.092 1.00 94.06 99 ALA A N 1
ATOM 783 C CA . ALA A 1 99 ? 1.133 6.161 -5.841 1.00 94.06 99 ALA A CA 1
ATOM 784 C C . ALA A 1 99 ? 0.781 6.989 -7.093 1.00 94.06 99 ALA A C 1
ATOM 786 O O . ALA A 1 99 ? -0.329 7.504 -7.201 1.00 94.06 99 ALA A O 1
ATOM 787 N N . PHE A 1 100 ? 1.695 7.085 -8.065 1.00 94.31 100 PHE A N 1
ATOM 788 C CA . PHE A 1 100 ? 1.513 7.895 -9.276 1.00 94.31 100 PHE A CA 1
ATOM 789 C C . PHE A 1 100 ? 0.929 7.113 -10.458 1.00 94.31 100 PHE A C 1
ATOM 791 O O . PHE A 1 100 ? 0.655 7.693 -11.508 1.00 94.31 100 PHE A O 1
ATOM 798 N N . MET A 1 101 ? 0.741 5.802 -10.313 1.00 93.38 101 MET A N 1
ATOM 799 C CA . MET A 1 101 ? 0.117 4.962 -11.337 1.00 93.38 101 MET A CA 1
ATOM 800 C C . MET A 1 101 ? -1.409 5.042 -11.224 1.00 93.38 101 MET A C 1
ATOM 802 O O . MET A 1 101 ? -1.929 5.366 -10.160 1.00 93.38 101 MET A O 1
ATOM 806 N N . ASN A 1 102 ? -2.154 4.730 -12.285 1.00 93.94 102 ASN A N 1
ATOM 807 C CA . ASN A 1 102 ? -3.611 4.568 -12.178 1.00 93.94 102 ASN A CA 1
ATOM 808 C C . ASN A 1 102 ? -3.965 3.264 -11.427 1.00 93.94 102 ASN A C 1
ATOM 810 O O . ASN A 1 102 ? -3.108 2.409 -11.217 1.00 93.94 102 ASN A O 1
ATOM 814 N N . SER A 1 103 ? -5.226 3.101 -11.017 1.00 91.12 103 SER A N 1
ATOM 815 C CA . SER A 1 103 ? -5.632 1.964 -10.174 1.00 91.12 103 SER A CA 1
ATOM 816 C C . SER A 1 103 ? -5.375 0.594 -10.813 1.00 91.12 103 SER A C 1
ATOM 818 O O . SER A 1 103 ? -4.890 -0.309 -10.135 1.00 91.12 103 SER A O 1
ATOM 820 N N . GLU A 1 104 ? -5.631 0.440 -12.114 1.00 94.06 104 GLU A N 1
ATOM 821 C CA . GLU A 1 104 ? -5.411 -0.827 -12.822 1.00 94.06 104 GLU A CA 1
ATOM 822 C C . GLU A 1 104 ? -3.925 -1.208 -12.828 1.00 94.06 104 GLU A C 1
ATOM 824 O O . GLU A 1 104 ? -3.557 -2.329 -12.463 1.00 94.06 104 GLU A O 1
ATOM 829 N N . ASP A 1 105 ? -3.061 -0.244 -13.143 1.00 95.38 105 ASP A N 1
ATOM 830 C CA . ASP A 1 105 ? -1.615 -0.437 -13.155 1.00 95.38 105 ASP A CA 1
ATOM 831 C C . ASP A 1 105 ? -1.056 -0.715 -11.754 1.00 95.38 105 ASP A C 1
ATOM 833 O O . ASP A 1 105 ? -0.178 -1.570 -11.603 1.00 95.38 105 ASP A O 1
ATOM 837 N N . ARG A 1 106 ? -1.580 -0.048 -10.713 1.00 94.81 106 ARG A N 1
ATOM 838 C CA . ARG A 1 106 ? -1.210 -0.317 -9.311 1.00 94.81 106 ARG A CA 1
ATOM 839 C C . ARG A 1 106 ? -1.517 -1.758 -8.926 1.00 94.81 106 ARG A C 1
ATOM 841 O O . ARG A 1 106 ? -0.647 -2.458 -8.404 1.00 94.81 106 ARG A O 1
ATOM 848 N N . VAL A 1 107 ? -2.741 -2.205 -9.214 1.00 95.25 107 VAL A N 1
ATOM 849 C CA . VAL A 1 107 ? -3.202 -3.562 -8.906 1.00 95.25 107 VAL A CA 1
ATOM 850 C C . VAL A 1 107 ? -2.378 -4.595 -9.663 1.00 95.25 107 VAL A C 1
ATOM 852 O O . VAL A 1 107 ? -1.883 -5.546 -9.054 1.00 95.25 107 VAL A O 1
ATOM 855 N N . SER A 1 108 ? -2.188 -4.397 -10.968 1.00 95.81 108 SER A N 1
ATOM 856 C CA . SER A 1 108 ? -1.387 -5.288 -11.809 1.00 95.81 108 SER A CA 1
ATOM 857 C C . SER A 1 108 ? 0.043 -5.406 -11.285 1.00 95.81 108 SER A C 1
ATOM 859 O O . SER A 1 108 ? 0.523 -6.514 -11.033 1.00 95.81 108 SER A O 1
ATOM 861 N N . ARG A 1 109 ? 0.703 -4.271 -11.030 1.00 95.38 109 ARG A N 1
ATOM 862 C CA . ARG A 1 109 ? 2.089 -4.233 -10.563 1.00 95.38 109 ARG A CA 1
ATOM 863 C C . ARG A 1 109 ? 2.275 -4.936 -9.223 1.00 95.38 109 ARG A C 1
ATOM 865 O O . ARG A 1 109 ? 3.132 -5.809 -9.116 1.00 95.38 109 ARG A O 1
ATOM 872 N N . ILE A 1 110 ? 1.460 -4.618 -8.216 1.00 96.06 110 ILE A N 1
ATOM 873 C CA . ILE A 1 110 ? 1.603 -5.251 -6.897 1.00 96.06 110 ILE A CA 1
ATOM 874 C C . ILE A 1 110 ? 1.273 -6.748 -6.978 1.00 96.06 110 ILE A C 1
ATOM 876 O O . ILE A 1 110 ? 1.977 -7.564 -6.383 1.00 96.06 110 ILE A O 1
ATOM 880 N N . LYS A 1 111 ? 0.259 -7.161 -7.756 1.00 95.81 111 LYS A N 1
ATOM 881 C CA . LYS A 1 111 ? -0.064 -8.589 -7.931 1.00 95.81 111 LYS A CA 1
ATOM 882 C C . LYS A 1 111 ? 1.066 -9.375 -8.605 1.00 95.81 111 LYS A C 1
ATOM 884 O O . LYS A 1 111 ? 1.235 -10.553 -8.286 1.00 95.81 111 LYS A O 1
ATOM 889 N N . GLN A 1 112 ? 1.872 -8.757 -9.471 1.00 96.50 112 GLN A N 1
ATOM 890 C CA . GLN A 1 112 ? 3.049 -9.411 -10.063 1.00 96.50 112 GLN A CA 1
ATOM 891 C C . GLN A 1 112 ? 4.101 -9.782 -9.010 1.00 96.50 112 GLN A C 1
ATOM 893 O O . GLN A 1 112 ? 4.751 -10.821 -9.135 1.00 96.50 112 GLN A O 1
ATOM 898 N N . TRP A 1 113 ? 4.227 -9.008 -7.925 1.00 96.44 113 TRP A N 1
ATOM 899 C CA . TRP A 1 113 ? 5.199 -9.287 -6.862 1.00 96.44 113 TRP A CA 1
ATOM 900 C C . TRP A 1 113 ? 4.963 -10.636 -6.180 1.00 96.44 113 TRP A C 1
ATOM 902 O O . TRP A 1 113 ? 5.925 -11.280 -5.764 1.00 96.44 113 TRP A O 1
ATOM 912 N N . LYS A 1 114 ? 3.712 -11.116 -6.145 1.00 96.12 114 LYS A N 1
ATOM 913 C CA . LYS A 1 114 ? 3.337 -12.433 -5.604 1.00 96.12 114 LYS A CA 1
ATOM 914 C C . LYS A 1 114 ? 4.118 -13.587 -6.239 1.00 96.12 114 LYS A C 1
ATOM 916 O O . LYS A 1 114 ? 4.500 -14.521 -5.537 1.00 96.12 114 LYS A O 1
ATOM 921 N N . ASN A 1 115 ? 4.340 -13.511 -7.552 1.00 95.19 115 ASN A N 1
ATOM 922 C CA . ASN A 1 115 ? 4.979 -14.555 -8.357 1.00 95.19 115 ASN A CA 1
ATOM 923 C C . ASN A 1 115 ? 6.334 -14.105 -8.935 1.00 95.19 115 ASN A C 1
ATOM 925 O O . ASN A 1 115 ? 6.860 -14.761 -9.829 1.00 95.19 115 ASN A O 1
ATOM 929 N N . SER A 1 116 ? 6.889 -12.989 -8.448 1.00 95.06 116 SER A N 1
ATOM 930 C CA . SER A 1 116 ? 8.205 -12.480 -8.859 1.00 95.06 116 SER A CA 1
ATOM 931 C C . SER A 1 116 ? 9.295 -13.517 -8.602 1.00 95.06 116 SER A C 1
ATOM 933 O O . SER A 1 116 ? 9.201 -14.262 -7.630 1.00 95.06 116 SER A O 1
ATOM 935 N N . GLU A 1 117 ? 10.357 -13.541 -9.411 1.00 93.75 117 GLU A N 1
ATOM 936 C CA . GLU A 1 117 ? 11.550 -14.367 -9.163 1.00 93.75 117 GLU A CA 1
ATOM 937 C C . GLU A 1 117 ? 12.363 -13.872 -7.954 1.00 93.75 117 GLU A C 1
ATOM 939 O O . GLU A 1 117 ? 13.017 -14.668 -7.276 1.00 93.75 117 GLU A O 1
ATOM 944 N N . SER A 1 118 ? 12.255 -12.585 -7.614 1.00 94.88 118 SER A N 1
ATOM 945 C CA . SER A 1 118 ? 12.913 -11.988 -6.450 1.00 94.88 118 SER A CA 1
ATOM 946 C C . SER A 1 118 ? 12.204 -12.373 -5.147 1.00 94.88 118 SER A C 1
A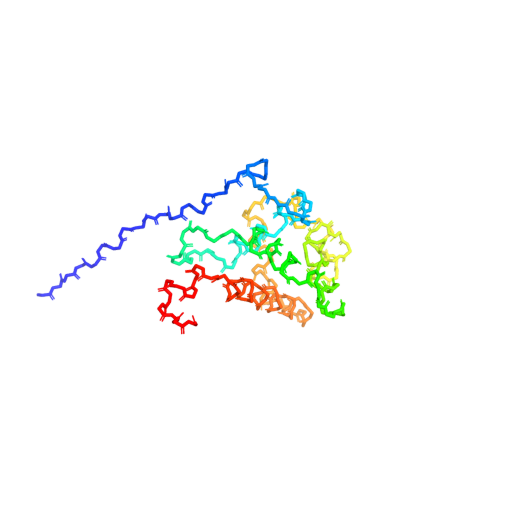TOM 948 O O . SER A 1 118 ? 11.015 -12.105 -4.954 1.00 94.88 118 SER A O 1
ATOM 950 N N . GLU A 1 119 ? 12.955 -12.973 -4.219 1.00 94.94 119 GLU A N 1
ATOM 951 C CA . GLU A 1 119 ? 12.483 -13.263 -2.858 1.00 94.94 119 GLU A CA 1
ATOM 952 C C . GLU A 1 119 ? 12.007 -12.008 -2.135 1.00 94.94 119 GLU A C 1
ATOM 954 O O . GLU A 1 119 ? 10.996 -12.049 -1.439 1.00 94.94 119 GLU A O 1
ATOM 959 N N . PHE A 1 120 ? 12.691 -10.883 -2.345 1.00 93.31 120 PHE A N 1
ATOM 960 C CA . PHE A 1 120 ? 12.341 -9.624 -1.708 1.00 93.31 120 PHE A CA 1
ATOM 961 C C . PHE A 1 120 ? 10.962 -9.124 -2.155 1.00 93.31 120 PHE A C 1
ATOM 963 O O . PHE A 1 120 ? 10.137 -8.793 -1.305 1.00 93.31 120 PHE A O 1
ATOM 970 N N . SER A 1 121 ? 10.649 -9.158 -3.458 1.00 95.56 121 SER A N 1
ATOM 971 C CA . SER A 1 121 ? 9.323 -8.745 -3.946 1.00 95.56 121 SER A CA 1
ATOM 972 C C . SER A 1 121 ? 8.221 -9.652 -3.394 1.00 95.56 121 SER A C 1
ATOM 974 O O . SER A 1 121 ? 7.183 -9.162 -2.952 1.00 95.56 121 SER A O 1
ATOM 976 N N . ARG A 1 122 ? 8.454 -10.975 -3.366 1.00 96.94 122 ARG A N 1
ATOM 977 C CA . ARG A 1 122 ? 7.486 -11.935 -2.808 1.00 96.94 122 ARG A CA 1
ATOM 978 C C . ARG A 1 122 ? 7.249 -11.699 -1.317 1.00 96.94 122 ARG A C 1
ATOM 980 O O . ARG A 1 122 ? 6.105 -11.752 -0.870 1.00 96.94 122 ARG A O 1
ATOM 987 N N . SER A 1 123 ? 8.309 -11.431 -0.557 1.00 95.44 123 SER A N 1
ATOM 988 C CA . SER A 1 123 ? 8.221 -11.111 0.871 1.00 95.44 123 SER A CA 1
ATOM 989 C C . SER A 1 123 ? 7.470 -9.807 1.110 1.00 95.44 123 SER A C 1
ATOM 991 O O . SER A 1 123 ? 6.591 -9.773 1.965 1.00 95.44 123 SER A O 1
ATOM 993 N N . MET A 1 124 ? 7.721 -8.771 0.306 1.00 95.00 124 MET A N 1
ATOM 994 C CA . MET A 1 124 ? 6.977 -7.517 0.416 1.00 95.00 124 MET A CA 1
ATOM 995 C C . MET A 1 124 ? 5.504 -7.672 0.051 1.00 95.00 124 MET A C 1
ATOM 997 O O . MET A 1 124 ? 4.655 -7.124 0.746 1.00 95.00 124 MET A O 1
ATOM 1001 N N . TYR A 1 125 ? 5.164 -8.478 -0.958 1.00 96.38 125 TYR A N 1
ATOM 1002 C CA . TYR A 1 125 ? 3.765 -8.806 -1.241 1.00 96.38 125 TYR A CA 1
ATOM 1003 C C . TYR A 1 125 ? 3.072 -9.460 -0.034 1.00 96.38 125 TYR A C 1
ATOM 1005 O O . TYR A 1 125 ? 1.962 -9.074 0.327 1.00 96.38 125 TYR A O 1
ATOM 1013 N N . ARG A 1 126 ? 3.731 -10.434 0.613 1.00 96.12 126 ARG A N 1
ATOM 1014 C CA . ARG A 1 126 ? 3.198 -11.103 1.814 1.00 96.12 126 ARG A CA 1
ATOM 1015 C C . ARG A 1 126 ? 3.056 -10.139 2.984 1.00 96.12 126 ARG A C 1
ATOM 1017 O O . ARG A 1 126 ? 1.999 -10.123 3.599 1.00 96.12 126 ARG A O 1
ATOM 1024 N N . PHE A 1 127 ? 4.069 -9.313 3.230 1.00 94.38 127 PHE A N 1
ATOM 1025 C CA . PHE A 1 127 ? 4.036 -8.288 4.268 1.00 94.38 127 PHE A CA 1
ATOM 1026 C C . PHE A 1 127 ? 2.859 -7.329 4.070 1.00 94.38 127 PHE A C 1
ATOM 1028 O O . PHE A 1 127 ? 2.088 -7.130 4.998 1.00 94.38 127 PHE A O 1
ATOM 1035 N N . LEU A 1 128 ? 2.662 -6.785 2.865 1.00 95.12 128 LEU A N 1
ATOM 1036 C CA . LEU A 1 128 ? 1.551 -5.865 2.594 1.00 95.12 128 LEU A CA 1
ATOM 1037 C C . LEU A 1 128 ? 0.180 -6.546 2.742 1.00 95.12 128 LEU A C 1
ATOM 1039 O O . LEU A 1 128 ? -0.769 -5.930 3.231 1.00 95.12 128 LEU A O 1
ATOM 1043 N N . ASN A 1 129 ? 0.078 -7.825 2.373 1.00 94.56 129 ASN A N 1
ATOM 1044 C CA . ASN A 1 129 ? -1.129 -8.620 2.594 1.00 94.56 129 ASN A CA 1
ATOM 1045 C C . ASN A 1 129 ? -1.403 -8.843 4.093 1.00 94.56 129 ASN A C 1
ATOM 1047 O O . ASN A 1 129 ? -2.513 -8.605 4.562 1.00 94.56 129 ASN A O 1
ATOM 1051 N N . GLU A 1 130 ? -0.396 -9.264 4.861 1.00 92.06 130 GLU A N 1
ATOM 1052 C CA . GLU A 1 130 ? -0.502 -9.463 6.314 1.00 92.06 130 GLU A CA 1
ATOM 1053 C C . GLU A 1 130 ? -0.787 -8.150 7.045 1.00 92.06 130 GLU A C 1
ATOM 1055 O O . GLU A 1 130 ? -1.628 -8.115 7.939 1.00 92.06 130 GLU A O 1
ATOM 1060 N N . PHE A 1 131 ? -0.162 -7.055 6.614 1.00 91.19 131 PHE A N 1
ATOM 1061 C CA . PHE A 1 131 ? -0.419 -5.712 7.113 1.00 91.19 131 PHE A CA 1
ATOM 1062 C C . PHE A 1 131 ? -1.866 -5.276 6.852 1.00 91.19 131 PHE A C 1
ATOM 1064 O O . PHE A 1 131 ? -2.530 -4.749 7.744 1.00 91.19 131 PHE A O 1
ATOM 1071 N N . THR A 1 132 ? -2.401 -5.571 5.664 1.00 91.38 132 THR A N 1
ATOM 1072 C CA . THR A 1 132 ? -3.812 -5.310 5.344 1.00 91.38 132 THR A CA 1
ATOM 1073 C C . THR A 1 132 ? -4.743 -6.091 6.274 1.00 91.38 132 THR A C 1
ATOM 1075 O O . THR A 1 132 ? -5.658 -5.516 6.864 1.00 91.38 132 THR A O 1
ATOM 1078 N N . VAL A 1 133 ? -4.486 -7.389 6.467 1.00 88.38 133 VAL A N 1
ATOM 1079 C CA . VAL A 1 133 ? -5.255 -8.233 7.398 1.00 88.38 133 VAL A CA 1
ATOM 1080 C C . VAL A 1 133 ? -5.135 -7.724 8.837 1.00 88.38 133 VAL A C 1
ATOM 1082 O O . VAL A 1 133 ? -6.127 -7.705 9.565 1.00 88.38 133 VAL A O 1
ATOM 1085 N N . PHE A 1 134 ? -3.952 -7.265 9.244 1.00 86.62 134 PHE A N 1
ATOM 1086 C CA . PHE A 1 134 ? -3.718 -6.673 10.556 1.00 86.62 134 PHE A CA 1
ATOM 1087 C C . PHE A 1 134 ? -4.593 -5.432 10.783 1.00 86.62 134 PHE A C 1
ATOM 1089 O O . PHE A 1 134 ? -5.326 -5.390 11.775 1.00 86.62 134 PHE A O 1
ATOM 1096 N N . LEU A 1 135 ? -4.594 -4.470 9.853 1.00 86.38 135 LEU A N 1
ATOM 1097 C CA . LEU A 1 135 ? -5.430 -3.265 9.948 1.00 86.38 135 LEU A CA 1
ATOM 1098 C C . LEU A 1 135 ? -6.921 -3.609 10.081 1.00 86.38 135 LEU A C 1
ATOM 1100 O O . LEU A 1 135 ? -7.634 -3.035 10.903 1.00 86.38 135 LEU A O 1
ATOM 1104 N N . ILE A 1 136 ? -7.376 -4.602 9.320 1.00 86.31 136 ILE A N 1
ATOM 1105 C CA . ILE A 1 136 ? -8.750 -5.121 9.349 1.00 86.31 136 ILE A CA 1
ATOM 1106 C C . ILE A 1 136 ? -9.068 -5.761 10.700 1.00 86.31 136 ILE A C 1
ATOM 1108 O O . ILE A 1 136 ? -10.103 -5.471 11.297 1.00 86.31 136 ILE A O 1
ATOM 1112 N N . SER A 1 137 ? -8.170 -6.592 11.227 1.00 80.94 137 SER A N 1
ATOM 1113 C CA . SER A 1 137 ? -8.372 -7.274 12.511 1.00 80.94 137 SER A CA 1
ATOM 1114 C C . SER A 1 137 ? -8.507 -6.310 13.698 1.00 80.94 137 SER A C 1
ATOM 1116 O O . SER A 1 137 ? -9.204 -6.613 14.665 1.00 80.94 137 SER A O 1
ATOM 1118 N N . GLY A 1 138 ? -7.892 -5.123 13.616 1.00 73.50 138 GLY A N 1
ATOM 1119 C CA . GLY A 1 138 ? -8.014 -4.069 14.626 1.00 73.50 138 GLY A CA 1
ATOM 1120 C C . GLY A 1 138 ? -9.340 -3.297 14.581 1.00 73.50 138 GLY A C 1
ATOM 1121 O O . GLY A 1 138 ? -9.633 -2.506 15.492 1.00 73.50 138 GLY A O 1
ATOM 1122 N N . SER A 1 139 ? -10.154 -3.511 13.544 1.00 74.12 139 SER A N 1
ATOM 1123 C CA . SER A 1 139 ? -11.420 -2.814 13.363 1.00 74.12 139 SER A CA 1
ATOM 1124 C C . SER A 1 139 ? -12.515 -3.427 14.231 1.00 74.12 139 SER A C 1
ATOM 1126 O O . SER A 1 139 ? -12.992 -4.536 13.983 1.00 74.12 139 SER A O 1
ATOM 1128 N N . LYS A 1 140 ? -12.984 -2.664 15.228 1.00 70.38 140 LYS A N 1
ATOM 1129 C CA . LYS A 1 140 ? -14.108 -3.066 16.098 1.00 70.38 140 LYS A CA 1
ATOM 1130 C C . LYS A 1 140 ? -15.336 -3.492 15.294 1.00 70.38 140 LYS A C 1
ATOM 1132 O O . LYS A 1 140 ? -15.966 -4.484 15.625 1.00 70.38 140 LYS A O 1
ATOM 1137 N N . ARG A 1 141 ? -15.618 -2.790 14.194 1.00 67.56 141 ARG A N 1
ATOM 1138 C CA . ARG A 1 141 ? -16.747 -3.083 13.305 1.00 67.56 141 ARG A CA 1
ATOM 1139 C C . ARG A 1 141 ? -16.650 -4.480 12.690 1.00 67.56 141 ARG A C 1
ATOM 1141 O O . ARG A 1 141 ? -17.662 -5.146 12.520 1.00 67.56 141 ARG A O 1
ATOM 1148 N N . ILE A 1 142 ? -15.446 -4.919 12.337 1.00 69.00 142 ILE A N 1
ATOM 1149 C CA . ILE A 1 142 ? -15.237 -6.241 11.740 1.00 69.00 142 ILE A CA 1
ATOM 1150 C C . ILE A 1 142 ? -15.369 -7.322 12.807 1.00 69.00 142 ILE A C 1
ATOM 1152 O O . ILE A 1 142 ? -16.006 -8.337 12.553 1.00 69.00 142 ILE A O 1
ATOM 1156 N N . LEU A 1 143 ? -14.863 -7.077 14.018 1.00 69.31 143 LEU A N 1
ATOM 1157 C CA . LEU A 1 143 ? -15.092 -7.965 15.162 1.00 69.31 143 LEU A CA 1
ATOM 1158 C C . LEU A 1 143 ? -16.591 -8.105 15.480 1.00 69.31 143 LEU A C 1
ATOM 1160 O O . LEU A 1 143 ? -17.063 -9.218 15.690 1.00 69.31 143 LEU A O 1
ATOM 1164 N N . GLU A 1 144 ? -17.350 -7.006 15.426 1.00 70.94 144 GLU A N 1
ATOM 1165 C CA . GLU A 1 144 ? -18.809 -7.002 15.603 1.00 70.94 144 GLU A CA 1
ATOM 1166 C C . GLU A 1 144 ? -19.536 -7.790 14.500 1.00 70.94 144 GLU A C 1
ATOM 1168 O O . GLU A 1 144 ? -20.409 -8.599 14.807 1.00 70.94 144 GLU A O 1
ATOM 1173 N N . ILE A 1 145 ? -19.161 -7.602 13.226 1.00 69.19 145 ILE A N 1
ATOM 1174 C CA . ILE A 1 145 ? -19.742 -8.336 12.084 1.00 69.19 145 ILE A CA 1
ATOM 1175 C C . ILE A 1 145 ? -19.413 -9.832 12.154 1.00 69.19 145 ILE A C 1
ATOM 1177 O O . ILE A 1 145 ? -20.248 -10.660 11.802 1.00 69.19 145 ILE A O 1
ATOM 1181 N N . MET A 1 146 ? -18.213 -10.188 12.613 1.00 66.81 146 MET A N 1
ATOM 1182 C CA . MET A 1 146 ? -17.793 -11.582 12.795 1.00 66.81 146 MET A CA 1
ATOM 1183 C C . MET A 1 146 ? -18.330 -12.209 14.094 1.00 66.81 146 MET A C 1
ATOM 1185 O O . MET A 1 146 ? -17.901 -13.302 14.453 1.00 66.81 146 MET A O 1
ATOM 1189 N N . GLU A 1 147 ? -19.236 -11.527 14.808 1.00 65.19 147 GLU A N 1
ATOM 1190 C CA . GLU A 1 147 ? -19.814 -11.949 16.094 1.00 65.19 147 GLU A CA 1
ATOM 1191 C C . GLU A 1 147 ? -18.772 -12.260 17.189 1.00 65.19 147 GLU A C 1
ATOM 1193 O O . GLU A 1 147 ? -19.069 -12.919 18.191 1.00 65.19 147 GLU A O 1
ATOM 1198 N N . TYR A 1 148 ? -17.549 -11.742 17.049 1.00 52.28 148 TYR A N 1
ATOM 1199 C CA . TYR A 1 148 ? -16.528 -11.813 18.085 1.00 52.28 148 TYR A CA 1
ATOM 1200 C C . TYR A 1 148 ? -16.912 -10.851 19.216 1.00 52.28 148 TYR A C 1
ATOM 1202 O O . TYR A 1 148 ? -16.603 -9.661 19.188 1.00 52.28 148 TYR A O 1
ATOM 1210 N N . LYS A 1 149 ? -17.612 -11.375 20.229 1.00 42.62 149 LYS A N 1
ATOM 1211 C CA . LYS A 1 149 ? -17.834 -10.676 21.500 1.00 42.62 149 LYS A CA 1
ATOM 1212 C C . LYS A 1 149 ? -16.498 -10.549 22.237 1.00 42.62 149 LYS A C 1
ATOM 1214 O O . LYS A 1 149 ? -16.017 -11.538 22.788 1.00 42.62 149 LYS A O 1
ATOM 1219 N N . VAL A 1 150 ? -15.919 -9.350 22.232 1.00 45.81 150 VAL A N 1
ATOM 1220 C CA . VAL A 1 150 ? -14.845 -8.940 23.156 1.00 45.81 150 VAL A CA 1
ATOM 1221 C C . VAL A 1 150 ? -15.463 -8.188 24.322 1.00 45.81 150 VAL A C 1
ATOM 1223 O O . VAL A 1 150 ? -16.297 -7.294 24.053 1.00 45.81 150 VAL A O 1
#